Protein AF-A0A530AM69-F1 (afdb_monomer_lite)

Foldseek 3Di:
DDDDDDPVVVLLVVQDKDFDDDPNHTPDIGTSVVQVPPVSNCCVPVVD

pLDDT: mean 94.09, std 6.08, range [57.88, 97.75]

Secondary structure (DSSP, 8-state):
-----S-HHHHHHHT--EEEEETTEEEEEE-HHHHHH-HHHHHHHH--

Structure (mmCIF, N/CA/C/O backbone):
data_AF-A0A530AM69-F1
#
_entry.id   AF-A0A530AM69-F1
#
loop_
_atom_site.group_PDB
_atom_site.id
_atom_site.type_symbol
_atom_site.label_atom_id
_atom_site.label_alt_id
_atom_site.label_comp_id
_atom_site.label_asym_id
_atom_site.label_entity_id
_atom_site.label_seq_id
_atom_site.pdbx_PDB_ins_code
_atom_site.Cartn_x
_atom_site.Cartn_y
_atom_site.Cartn_z
_atom_site.occupancy
_atom_site.B_iso_or_equiv
_atom_site.auth_seq_id
_atom_site.auth_comp_id
_atom_site.auth_asym_id
_atom_site.auth_atom_id
_atom_site.pdbx_PDB_model_num
ATOM 1 N N . VAL A 1 1 ? -5.008 -4.227 14.202 1.00 86.88 1 VAL A N 1
ATOM 2 C CA . VAL A 1 1 ? -4.390 -5.261 13.339 1.00 86.88 1 VAL A CA 1
ATOM 3 C C . VAL A 1 1 ? -3.738 -4.539 12.178 1.00 86.88 1 VAL A C 1
ATOM 5 O O . VAL A 1 1 ? -4.317 -3.564 11.719 1.00 86.88 1 VAL A O 1
ATOM 8 N N . VAL A 1 2 ? -2.546 -4.957 11.765 1.00 90.88 2 VAL A N 1
ATOM 9 C CA . VAL A 1 2 ? -1.892 -4.460 10.548 1.00 90.88 2 VAL A CA 1
ATOM 10 C C . VAL A 1 2 ? -1.900 -5.606 9.549 1.00 90.88 2 VAL A C 1
ATOM 12 O O . VAL A 1 2 ? -1.594 -6.735 9.928 1.00 90.88 2 VAL A O 1
ATOM 15 N N . VAL A 1 3 ? -2.287 -5.316 8.312 1.00 94.56 3 VAL A N 1
ATOM 16 C CA . VAL A 1 3 ? -2.284 -6.276 7.208 1.00 94.56 3 VAL A CA 1
ATOM 17 C C . VAL A 1 3 ? -1.369 -5.726 6.126 1.00 94.56 3 VAL A C 1
ATOM 19 O O . VAL A 1 3 ? -1.437 -4.539 5.810 1.00 94.56 3 VAL A O 1
ATOM 22 N N . VAL A 1 4 ? -0.497 -6.578 5.597 1.00 95.38 4 VAL A N 1
ATOM 23 C CA . VAL A 1 4 ? 0.395 -6.254 4.484 1.00 95.38 4 VAL A CA 1
ATOM 24 C C . VAL A 1 4 ? 0.057 -7.225 3.371 1.00 95.38 4 VAL A C 1
ATOM 26 O O . VAL A 1 4 ? 0.226 -8.427 3.549 1.00 95.38 4 VAL A O 1
ATOM 29 N N . GLU A 1 5 ? -0.449 -6.703 2.258 1.00 95.00 5 GLU A N 1
ATOM 30 C CA . GLU A 1 5 ? -0.902 -7.511 1.133 1.00 95.00 5 GLU A CA 1
ATOM 31 C C . GLU A 1 5 ? -0.571 -6.872 -0.211 1.00 95.00 5 GLU A C 1
ATOM 33 O O . GLU A 1 5 ? -0.399 -5.658 -0.327 1.00 95.00 5 GLU A O 1
ATOM 38 N N . HIS A 1 6 ? -0.497 -7.727 -1.223 1.00 93.06 6 HIS A N 1
ATOM 39 C CA . HIS A 1 6 ? -0.228 -7.361 -2.613 1.00 93.06 6 HIS A CA 1
ATOM 40 C C . HIS A 1 6 ? -1.480 -7.479 -3.496 1.00 93.06 6 HIS A C 1
ATOM 42 O O . HIS A 1 6 ? -1.521 -6.909 -4.587 1.00 93.06 6 HIS A O 1
ATOM 48 N N . ASP A 1 7 ? -2.520 -8.168 -3.017 1.00 94.88 7 ASP A N 1
ATOM 49 C CA . ASP A 1 7 ? -3.823 -8.221 -3.673 1.00 94.88 7 ASP A CA 1
ATOM 50 C C . ASP A 1 7 ? -4.620 -6.931 -3.406 1.00 94.88 7 ASP A C 1
ATOM 52 O O . ASP A 1 7 ? -5.158 -6.697 -2.320 1.00 94.88 7 ASP A O 1
ATOM 56 N N . MET A 1 8 ? -4.708 -6.073 -4.422 1.00 92.38 8 MET A N 1
ATOM 57 C CA . MET A 1 8 ? -5.416 -4.794 -4.326 1.00 92.38 8 MET A CA 1
ATOM 58 C C . MET A 1 8 ? -6.941 -4.936 -4.313 1.00 92.38 8 MET A C 1
ATOM 60 O O . MET A 1 8 ? -7.625 -4.002 -3.893 1.00 92.38 8 MET A O 1
ATOM 64 N N . HIS A 1 9 ? -7.493 -6.075 -4.742 1.00 94.62 9 HIS A N 1
ATOM 65 C CA . HIS A 1 9 ? -8.924 -6.340 -4.617 1.00 94.62 9 HIS A CA 1
ATOM 66 C C . HI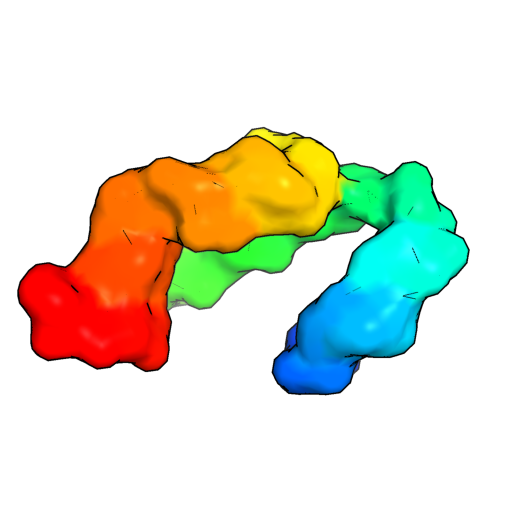S A 1 9 ? -9.284 -6.582 -3.152 1.00 94.62 9 HIS A C 1
ATOM 68 O O . HIS A 1 9 ? -10.177 -5.921 -2.627 1.00 94.62 9 HIS A O 1
ATOM 74 N N . PHE A 1 10 ? -8.502 -7.410 -2.458 1.00 95.00 10 PHE A N 1
ATOM 75 C CA . PHE A 1 10 ? -8.652 -7.622 -1.019 1.00 95.00 10 PHE A CA 1
ATOM 76 C C . PHE A 1 10 ? -8.496 -6.314 -0.224 1.00 95.00 10 PHE A C 1
ATOM 78 O O . PHE A 1 10 ? -9.341 -5.973 0.603 1.00 95.00 10 PHE A O 1
ATOM 85 N N . VAL A 1 11 ? -7.455 -5.521 -0.513 1.00 95.31 11 VAL A N 1
ATOM 86 C CA . VAL A 1 11 ? -7.243 -4.219 0.154 1.00 95.31 11 VAL A CA 1
ATOM 87 C C . VAL A 1 11 ? -8.416 -3.262 -0.092 1.00 95.31 11 VAL A C 1
ATOM 89 O O . VAL A 1 11 ? -8.810 -2.524 0.815 1.00 95.31 11 VAL A O 1
ATOM 92 N N . ARG A 1 12 ? -9.010 -3.289 -1.293 1.00 94.88 12 ARG A N 1
ATOM 93 C CA . ARG A 1 12 ? -10.198 -2.492 -1.629 1.00 94.88 12 ARG A CA 1
ATOM 94 C C . ARG A 1 12 ? -11.414 -2.902 -0.807 1.00 94.88 12 ARG A C 1
ATOM 96 O O . ARG A 1 12 ? -12.109 -2.025 -0.298 1.00 94.88 12 ARG A O 1
ATOM 103 N N . GLU A 1 13 ? -11.667 -4.201 -0.677 1.00 96.56 13 GLU A N 1
ATOM 104 C CA . GLU A 1 13 ? -12.809 -4.736 0.075 1.00 96.56 13 GLU A CA 1
ATOM 105 C C . GLU A 1 13 ? -12.752 -4.388 1.565 1.00 96.56 13 GLU A C 1
ATOM 107 O O . GLU A 1 13 ? -13.795 -4.205 2.192 1.00 96.56 13 GLU A O 1
ATOM 112 N N . LEU A 1 14 ? -11.551 -4.224 2.131 1.00 95.19 14 LEU A N 1
ATOM 113 C CA . LEU A 1 14 ? -11.394 -3.810 3.526 1.00 95.19 14 LEU A CA 1
ATOM 114 C C . LEU A 1 14 ? -11.904 -2.386 3.793 1.00 95.19 14 LEU A C 1
ATOM 116 O O . LEU A 1 14 ? -12.274 -2.085 4.926 1.00 95.19 14 LEU A O 1
ATOM 120 N N . GLY A 1 15 ? -11.910 -1.499 2.791 1.00 94.62 15 GLY A N 1
ATOM 121 C CA . GLY A 1 15 ? -12.404 -0.125 2.949 1.00 94.62 15 GLY A CA 1
ATOM 122 C C . GLY A 1 15 ? -11.671 0.691 4.026 1.00 94.62 15 GLY A C 1
ATOM 123 O O . GLY A 1 15 ? -12.247 1.610 4.608 1.00 94.62 15 GLY A O 1
ATOM 124 N N . VAL A 1 16 ? -10.416 0.345 4.325 1.00 95.75 16 VAL A N 1
ATOM 125 C CA . VAL A 1 16 ? -9.598 0.981 5.369 1.00 95.75 16 VAL A CA 1
ATOM 126 C C . VAL A 1 16 ? -8.569 1.950 4.785 1.00 95.75 16 VAL A C 1
ATOM 128 O O . VAL A 1 16 ? -8.339 2.003 3.577 1.00 95.75 16 VAL A O 1
ATOM 131 N N . LYS A 1 17 ? -7.919 2.718 5.666 1.00 96.19 17 LYS A N 1
ATOM 132 C CA . LYS A 1 17 ? -6.749 3.526 5.310 1.00 96.19 17 LYS A CA 1
ATOM 133 C C . LYS A 1 17 ? -5.612 2.618 4.826 1.00 96.19 17 LYS A C 1
ATOM 135 O O . LYS A 1 17 ? -5.288 1.630 5.482 1.00 96.19 17 LYS A O 1
ATOM 140 N N . VAL A 1 18 ? -4.993 2.999 3.718 1.00 97.12 18 VAL A N 1
ATOM 141 C CA . VAL A 1 18 ? -3.845 2.349 3.088 1.00 97.12 18 VAL A CA 1
ATOM 142 C C . VAL A 1 18 ? -2.619 3.237 3.260 1.00 97.12 18 VAL A C 1
ATOM 144 O O . VAL A 1 18 ? -2.695 4.452 3.076 1.00 97.12 18 VAL A O 1
ATOM 147 N N . THR A 1 19 ? -1.485 2.618 3.578 1.00 97.38 19 THR A N 1
ATOM 148 C CA . THR A 1 19 ? -0.178 3.276 3.654 1.00 97.38 19 THR A CA 1
ATOM 149 C C . THR A 1 19 ? 0.754 2.604 2.648 1.00 97.38 19 THR A C 1
ATOM 151 O O . THR A 1 19 ? 0.990 1.401 2.727 1.00 97.38 19 THR A O 1
ATOM 154 N N . CYS A 1 20 ? 1.275 3.376 1.699 1.00 96.19 20 CYS A N 1
ATOM 155 C CA . CYS A 1 20 ? 2.281 2.949 0.733 1.00 96.19 20 CYS A CA 1
ATOM 156 C C . CYS A 1 20 ? 3.676 3.322 1.252 1.00 96.19 20 CYS A C 1
ATOM 158 O O . CYS A 1 20 ? 3.910 4.469 1.641 1.00 96.19 20 CYS A O 1
ATOM 160 N N . LEU A 1 21 ? 4.596 2.355 1.278 1.00 95.81 21 LEU A N 1
ATOM 161 C CA . LEU A 1 21 ? 5.947 2.508 1.819 1.00 95.81 21 LEU A CA 1
ATOM 162 C C . LEU A 1 21 ? 6.991 2.362 0.715 1.00 95.81 21 LEU A C 1
ATOM 164 O O . LEU A 1 21 ? 6.987 1.361 0.013 1.00 95.81 21 LEU A O 1
ATOM 168 N N . HIS A 1 22 ? 7.944 3.285 0.631 1.00 95.19 22 HIS A N 1
ATOM 169 C CA . HIS A 1 22 ? 9.084 3.188 -0.277 1.00 95.19 22 HIS A CA 1
ATOM 170 C C . HIS A 1 22 ? 10.381 3.553 0.452 1.00 95.19 22 HIS A C 1
ATOM 172 O O . HIS A 1 22 ? 10.421 4.515 1.220 1.00 95.19 22 HIS A O 1
ATOM 178 N N . GLU A 1 23 ? 11.422 2.735 0.266 1.00 94.62 23 GLU A N 1
ATOM 179 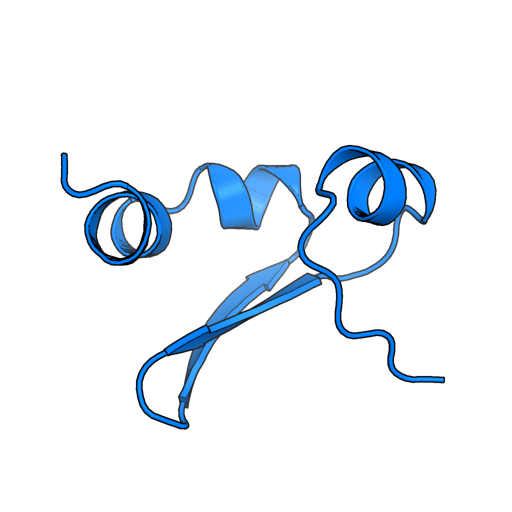C CA . GLU A 1 23 ? 12.754 2.912 0.878 1.00 94.62 23 GLU A CA 1
ATOM 180 C C . GLU A 1 23 ? 12.733 3.164 2.400 1.00 94.62 23 GLU A C 1
ATOM 182 O O . GLU A 1 23 ? 13.482 3.972 2.941 1.00 94.62 23 GLU A O 1
ATOM 187 N N . GLY A 1 24 ? 11.851 2.466 3.123 1.00 95.56 24 GLY A N 1
ATOM 188 C CA . GLY A 1 24 ? 11.736 2.598 4.582 1.00 95.56 24 GLY A CA 1
ATOM 189 C C . GLY A 1 24 ? 10.997 3.855 5.055 1.00 95.56 24 GLY A C 1
ATOM 190 O O . GLY A 1 24 ? 10.954 4.118 6.255 1.00 95.56 24 GLY A O 1
ATOM 191 N N . SER A 1 25 ? 10.383 4.606 4.139 1.00 95.81 25 SER A N 1
ATOM 192 C CA . SER A 1 25 ? 9.598 5.806 4.428 1.00 95.81 25 SER A CA 1
ATOM 193 C C . SER A 1 25 ? 8.173 5.701 3.879 1.00 95.81 25 SER A C 1
ATOM 195 O O . SER A 1 25 ? 7.885 4.888 2.999 1.00 95.81 25 SER A O 1
ATOM 197 N N . VAL A 1 26 ? 7.254 6.507 4.416 1.00 97.06 26 VAL A N 1
ATOM 198 C CA . VAL A 1 26 ? 5.891 6.612 3.879 1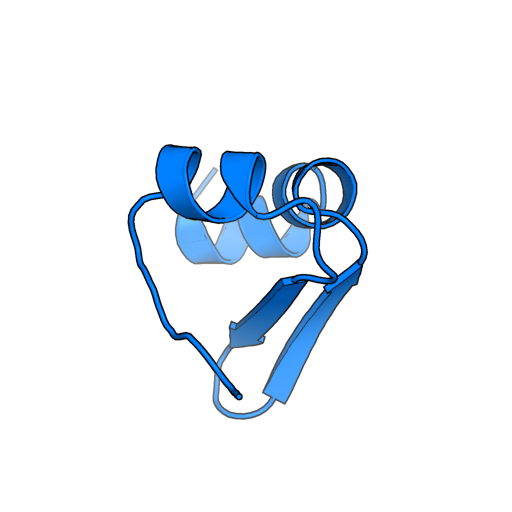.00 97.06 26 VAL A CA 1
ATOM 199 C C . VAL A 1 26 ? 5.930 7.413 2.585 1.00 97.06 26 VAL A C 1
ATOM 201 O O . VAL A 1 26 ? 6.262 8.596 2.597 1.00 97.06 26 VAL A O 1
ATOM 204 N N . LEU A 1 27 ? 5.554 6.768 1.483 1.00 97.06 27 LEU A N 1
ATOM 205 C CA . LEU A 1 27 ? 5.434 7.402 0.176 1.00 97.06 27 LEU A CA 1
ATOM 206 C C . LEU A 1 27 ? 4.094 8.138 0.053 1.00 97.06 27 LEU A C 1
ATOM 208 O O . LEU A 1 27 ? 4.053 9.317 -0.302 1.00 97.06 27 LEU A O 1
ATOM 212 N N . SER A 1 28 ? 2.998 7.452 0.383 1.00 97.75 28 SER A N 1
ATOM 213 C CA . SER A 1 28 ? 1.634 7.983 0.310 1.00 97.75 28 SER A CA 1
ATOM 214 C C . SER A 1 28 ? 0.728 7.300 1.333 1.00 97.75 28 SER A C 1
ATOM 216 O O . SER A 1 28 ? 0.953 6.146 1.698 1.00 97.75 28 SER A O 1
ATOM 218 N N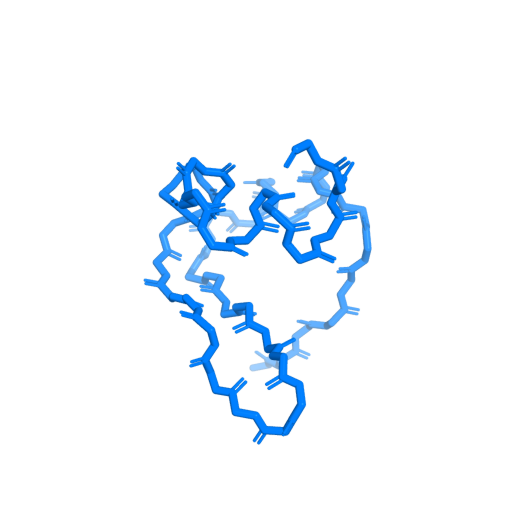 . GLU A 1 29 ? -0.296 7.997 1.818 1.00 97.69 29 GLU A N 1
ATOM 219 C CA . GLU A 1 29 ? -1.245 7.463 2.795 1.00 97.69 29 GLU A CA 1
ATOM 220 C C . GLU A 1 29 ? -2.645 8.043 2.564 1.00 97.69 29 GLU A C 1
ATOM 222 O O . GLU A 1 29 ? -2.803 9.250 2.394 1.00 97.69 29 GLU A O 1
ATOM 227 N N . GLY A 1 30 ? -3.673 7.192 2.573 1.00 97.19 30 GLY A N 1
ATOM 228 C CA . GLY A 1 30 ? -5.051 7.617 2.338 1.00 97.19 30 GLY A CA 1
ATOM 229 C C . GLY A 1 30 ? -5.982 6.455 2.013 1.00 97.19 30 GLY A C 1
ATOM 230 O O . GLY A 1 30 ? -5.776 5.337 2.474 1.00 97.19 30 GLY A O 1
ATOM 231 N N . THR A 1 31 ? -7.029 6.705 1.229 1.00 97.50 31 THR A N 1
ATOM 232 C CA . THR A 1 31 ? -7.832 5.619 0.644 1.00 97.50 31 THR A CA 1
ATOM 233 C C . THR A 1 31 ? -7.033 4.903 -0.441 1.00 97.50 31 THR A C 1
ATOM 235 O O . THR A 1 31 ? -6.100 5.476 -1.007 1.00 97.50 31 THR A O 1
ATOM 238 N N . LEU A 1 32 ? -7.422 3.671 -0.785 1.00 96.25 32 LEU A N 1
ATOM 239 C CA . LEU A 1 32 ? -6.788 2.960 -1.896 1.00 96.25 32 LEU A CA 1
ATOM 240 C C . LEU A 1 32 ? -6.837 3.782 -3.192 1.00 96.25 32 LEU A C 1
ATOM 242 O O . LEU A 1 32 ? -5.827 3.879 -3.876 1.00 96.25 32 LEU A O 1
ATOM 246 N N . ASP A 1 33 ? -7.972 4.408 -3.510 1.00 96.12 33 ASP A N 1
ATOM 247 C CA . ASP A 1 33 ? -8.118 5.211 -4.733 1.00 96.12 33 ASP A CA 1
ATOM 248 C C . ASP A 1 33 ? -7.185 6.424 -4.754 1.00 96.12 33 ASP A C 1
ATOM 250 O O . ASP A 1 33 ? -6.586 6.713 -5.784 1.00 96.12 33 ASP A O 1
ATOM 254 N N . PHE A 1 34 ? -7.015 7.096 -3.612 1.00 97.12 34 PHE A N 1
ATOM 255 C CA . PHE A 1 34 ? -6.075 8.206 -3.483 1.00 97.12 34 PHE A CA 1
ATOM 256 C C . PHE A 1 34 ? -4.629 7.739 -3.683 1.00 97.12 34 PHE A C 1
ATOM 258 O O . PHE A 1 34 ? -3.909 8.299 -4.503 1.00 97.12 34 PHE A O 1
ATOM 265 N N . VAL A 1 35 ? -4.221 6.682 -2.974 1.00 96.81 35 VAL A N 1
ATOM 266 C CA . VAL A 1 35 ? -2.852 6.146 -3.038 1.00 96.81 35 VAL A CA 1
ATOM 267 C C . VAL A 1 35 ? -2.526 5.615 -4.436 1.00 96.81 35 VAL A C 1
ATOM 269 O O . VAL A 1 35 ? -1.432 5.839 -4.937 1.00 96.81 35 VAL A O 1
ATOM 272 N N . SER A 1 36 ? -3.477 4.944 -5.088 1.00 94.81 36 SER A N 1
ATOM 273 C CA . SER A 1 36 ? -3.286 4.364 -6.428 1.00 94.81 36 SER A CA 1
ATOM 274 C C . SER A 1 36 ? -3.219 5.418 -7.536 1.00 94.81 36 SER A C 1
ATOM 276 O O . SER A 1 36 ? -2.714 5.130 -8.618 1.00 94.81 36 SER A O 1
ATOM 278 N N . ALA A 1 37 ? -3.765 6.613 -7.290 1.00 95.75 37 ALA A N 1
ATOM 279 C CA . ALA A 1 37 ? -3.728 7.742 -8.214 1.00 95.75 37 ALA A CA 1
ATOM 280 C C . ALA A 1 37 ? -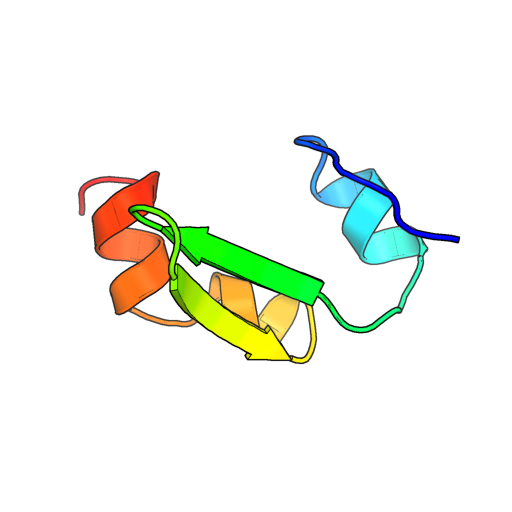2.530 8.680 -7.977 1.00 95.75 37 ALA A C 1
ATOM 282 O O . ALA A 1 37 ? -2.314 9.591 -8.772 1.00 95.75 37 ALA A O 1
ATOM 283 N N . ASP A 1 38 ? -1.766 8.486 -6.898 1.00 97.50 38 ASP A N 1
ATOM 284 C CA . ASP A 1 38 ? -0.578 9.283 -6.592 1.00 97.50 38 ASP A CA 1
ATOM 285 C C . ASP A 1 38 ? 0.518 9.008 -7.632 1.00 97.50 38 ASP A C 1
ATOM 287 O O . ASP A 1 38 ? 1.023 7.888 -7.739 1.00 97.50 38 ASP A O 1
ATOM 291 N N . GLU A 1 39 ? 0.899 10.035 -8.397 1.00 96.75 39 GLU A N 1
ATOM 292 C CA . GLU A 1 39 ? 1.895 9.927 -9.473 1.00 96.75 39 GLU A CA 1
ATOM 293 C C . GLU A 1 39 ? 3.218 9.327 -8.980 1.00 96.75 39 GLU A C 1
ATOM 295 O O . GLU A 1 39 ? 3.821 8.521 -9.683 1.00 96.75 39 GLU A O 1
ATOM 300 N N . ARG A 1 40 ? 3.618 9.616 -7.735 1.00 96.12 40 ARG A N 1
ATOM 301 C CA . ARG A 1 40 ? 4.851 9.078 -7.139 1.00 96.12 40 ARG A CA 1
ATOM 302 C C . ARG A 1 40 ? 4.753 7.573 -6.897 1.00 96.12 40 ARG A C 1
ATOM 304 O O . ARG A 1 40 ? 5.739 6.859 -7.032 1.00 96.12 40 ARG A O 1
ATOM 311 N N . VAL A 1 41 ? 3.567 7.080 -6.530 1.00 95.75 41 VAL A N 1
ATOM 312 C CA . VAL A 1 41 ? 3.309 5.640 -6.360 1.00 95.75 41 VAL A CA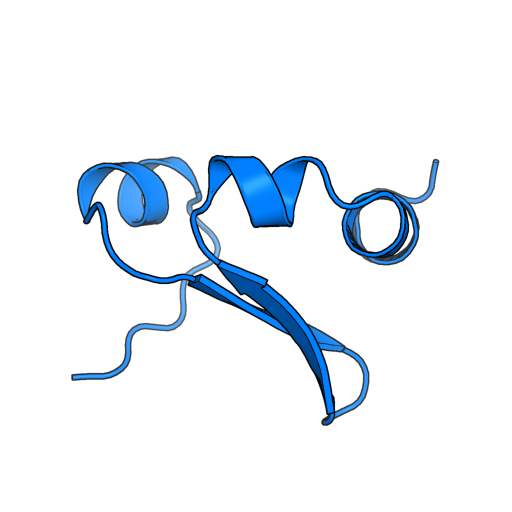 1
ATOM 313 C C . VAL A 1 41 ? 3.326 4.951 -7.721 1.00 95.75 41 VAL A C 1
ATOM 315 O O . VAL A 1 41 ? 3.941 3.896 -7.862 1.00 95.75 41 VAL A O 1
ATOM 318 N N . VAL A 1 42 ? 2.699 5.560 -8.732 1.00 95.00 42 VAL A N 1
ATOM 319 C CA . VAL A 1 42 ? 2.680 5.034 -10.104 1.00 95.00 42 VAL A CA 1
ATOM 320 C C . VAL A 1 42 ? 4.093 4.947 -10.684 1.00 95.00 42 VAL A C 1
ATOM 322 O O . VAL A 1 42 ? 4.460 3.900 -11.213 1.00 95.00 42 VAL A O 1
ATOM 325 N N . GLU A 1 43 ? 4.894 6.002 -10.554 1.00 94.56 43 GLU A N 1
ATOM 326 C CA . GLU A 1 43 ? 6.280 6.040 -11.030 1.00 94.56 43 GLU A CA 1
ATOM 327 C C . GLU A 1 43 ? 7.123 4.937 -10.368 1.00 94.56 43 GLU A C 1
ATOM 329 O O . GLU A 1 43 ? 7.727 4.112 -11.053 1.00 94.56 43 GLU A O 1
ATOM 334 N N . VAL A 1 44 ? 7.084 4.850 -9.035 1.00 94.06 44 VAL A N 1
ATOM 335 C CA . VAL A 1 44 ? 7.899 3.905 -8.256 1.00 94.06 44 VAL A CA 1
ATOM 336 C C . VAL A 1 44 ? 7.506 2.439 -8.483 1.00 94.06 44 VAL A C 1
ATOM 338 O O . VAL A 1 44 ? 8.383 1.578 -8.550 1.00 94.06 44 VAL A O 1
ATOM 341 N N . TYR A 1 45 ? 6.208 2.128 -8.569 1.00 88.94 45 TYR A N 1
ATOM 342 C CA . TYR A 1 45 ? 5.726 0.738 -8.601 1.00 88.94 45 TYR A CA 1
ATOM 343 C C . TYR A 1 45 ? 5.384 0.214 -9.995 1.00 88.94 45 TYR A C 1
ATOM 345 O O . TYR A 1 45 ? 5.397 -1.000 -10.198 1.00 88.94 45 TYR A O 1
ATOM 353 N N . LEU A 1 46 ? 5.046 1.092 -10.943 1.00 88.25 46 LEU A N 1
ATOM 354 C CA . LEU A 1 46 ? 4.602 0.708 -12.287 1.00 88.25 46 LEU A CA 1
ATOM 355 C C . LEU A 1 46 ? 5.532 1.211 -13.400 1.00 88.25 46 LEU A C 1
ATOM 357 O O . LEU A 1 46 ? 5.360 0.780 -14.540 1.00 88.25 46 LEU A O 1
ATOM 361 N N . GLY A 1 47 ? 6.512 2.070 -13.090 1.00 81.38 47 GLY A N 1
ATOM 362 C CA . GLY A 1 47 ? 7.576 2.472 -14.015 1.00 81.38 47 GLY A CA 1
ATOM 363 C C . GLY A 1 47 ? 7.085 3.168 -15.286 1.00 81.38 47 GLY A C 1
ATOM 364 O O . GLY A 1 47 ? 7.605 2.883 -16.366 1.00 81.38 47 GLY A O 1
ATOM 365 N N . ARG A 1 48 ? 6.055 4.016 -15.179 1.00 57.88 48 ARG A N 1
ATOM 366 C CA . ARG A 1 48 ? 5.620 4.896 -16.276 1.00 57.88 48 ARG A CA 1
ATOM 367 C C . ARG A 1 48 ? 6.440 6.171 -16.343 1.00 57.88 48 ARG A C 1
ATOM 369 O O . ARG A 1 48 ? 6.767 6.690 -15.259 1.00 57.88 48 ARG A O 1
#

Radius of gyration: 10.52 Å; chains: 1; bounding box: 26×18×30 Å

Sequence (48 aa):
VVVVEHDMHFVRELGVKVTCLHEGSVLSEGTLDFVSADERVVEVYLGR